Protein AF-A0A350CCN4-F1 (afdb_monomer_lite)

pLDDT: mean 72.0, std 22.41, range [35.5, 96.62]

Radius of gyration: 21.19 Å; chains: 1; bounding box: 50×40×53 Å

Sequence (128 aa):
LLYKEQSPGSGGGLEQRLWVLDSSAGGGPVLDSYNTAAPSAGAAMAKGAVGDKVSRGYREEMEHFCYCLRNGKGWQELRCNGRVAMADAIMALTANLAMKTRKRIEFREEWFDADNDAAPETDAQVTG

Secondary structure (DSSP, 8-state):
-PPBPPBTTB--BS--S------SSS---------SS---HHHHHHTTTS-S----THHHHHHHHHHHHHTT--GGGSSS-HHHHHHHHHHHHHHHHHHHHT-PPPP-GGGG-TT----TTT-HHHH-

Structure (mmCIF, N/CA/C/O backbone):
data_AF-A0A350CCN4-F1
#
_entry.id   AF-A0A350CCN4-F1
#
loop_
_atom_site.group_PDB
_atom_site.id
_atom_site.type_symbol
_atom_site.label_atom_id
_atom_site.label_alt_id
_atom_site.label_comp_id
_atom_site.label_asym_id
_atom_site.label_entity_id
_atom_site.label_seq_id
_atom_site.pdbx_PDB_ins_code
_atom_site.Cartn_x
_atom_site.Cartn_y
_atom_site.Cartn_z
_atom_site.occupancy
_atom_site.B_iso_or_equiv
_atom_site.auth_seq_id
_atom_site.auth_comp_id
_atom_site.auth_asym_id
_atom_site.auth_atom_id
_atom_site.pdbx_PDB_model_num
ATOM 1 N N . LEU A 1 1 ? 3.274 28.285 21.104 1.00 47.38 1 LEU A N 1
ATOM 2 C CA . LEU A 1 1 ? 4.685 27.834 21.095 1.00 47.38 1 LEU A CA 1
ATOM 3 C C . LEU A 1 1 ? 4.864 26.945 22.316 1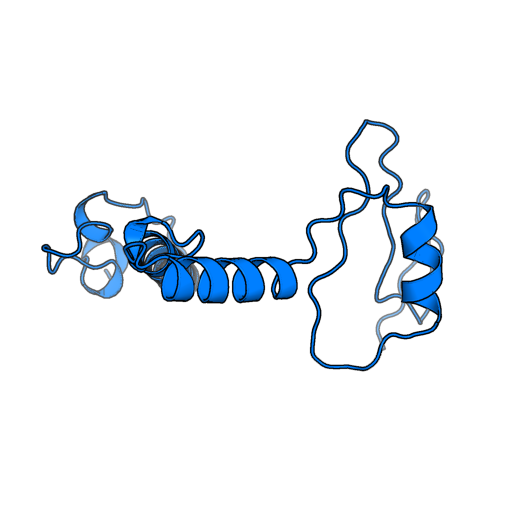.00 47.38 1 LEU A C 1
ATOM 5 O O . LEU A 1 1 ? 4.574 27.413 23.407 1.00 47.38 1 LEU A O 1
ATOM 9 N N . LEU A 1 2 ? 5.175 25.660 22.132 1.00 49.81 2 LEU A N 1
ATOM 10 C CA . LEU A 1 2 ? 5.289 24.700 23.238 1.00 49.81 2 LEU A CA 1
ATOM 11 C C . LEU A 1 2 ? 6.749 24.666 23.708 1.00 49.81 2 LEU A C 1
ATOM 13 O O . LEU A 1 2 ? 7.637 24.389 22.908 1.00 49.81 2 LEU A O 1
ATOM 17 N N . TYR A 1 3 ? 6.983 24.996 24.978 1.00 54.03 3 TYR A N 1
ATOM 18 C CA . TYR A 1 3 ? 8.299 24.958 25.617 1.00 54.03 3 TYR A CA 1
ATOM 19 C C . TYR A 1 3 ? 8.589 23.531 26.083 1.00 54.03 3 TYR A C 1
ATOM 21 O O . TYR A 1 3 ? 7.793 22.963 26.833 1.00 54.03 3 TYR A O 1
ATOM 29 N N . LYS A 1 4 ? 9.703 22.942 25.640 1.00 57.56 4 LYS A N 1
ATOM 30 C CA . LYS A 1 4 ? 10.136 21.634 26.142 1.00 57.56 4 LYS A CA 1
ATOM 31 C C . LYS A 1 4 ? 11.074 21.819 27.332 1.00 57.56 4 LYS A C 1
ATOM 33 O O . LYS A 1 4 ? 12.075 22.524 27.216 1.00 57.56 4 LYS A O 1
ATOM 38 N N . GLU A 1 5 ? 10.784 21.131 28.434 1.00 53.69 5 GLU A N 1
ATOM 39 C CA . GLU A 1 5 ? 11.674 21.069 29.594 1.00 53.69 5 GLU A CA 1
ATOM 40 C C . GLU A 1 5 ? 12.888 20.161 29.354 1.00 53.69 5 GLU A C 1
ATOM 42 O O . GLU A 1 5 ? 12.844 19.187 28.596 1.00 53.69 5 GLU A O 1
ATOM 47 N N . GLN A 1 6 ? 13.998 20.509 30.001 1.00 57.69 6 GLN A N 1
ATOM 48 C CA . GLN A 1 6 ? 15.267 19.804 29.876 1.00 57.69 6 GLN A CA 1
ATOM 49 C C . GLN A 1 6 ? 15.183 18.402 30.494 1.00 57.69 6 GLN A C 1
ATOM 51 O O . GLN A 1 6 ? 14.669 18.213 31.592 1.00 57.69 6 GLN A O 1
ATOM 56 N N . SER A 1 7 ? 15.717 17.411 29.785 1.00 50.66 7 SER A N 1
ATOM 57 C CA . SER A 1 7 ? 15.777 16.009 30.204 1.00 50.66 7 SER A CA 1
ATOM 58 C C . SER A 1 7 ? 17.235 15.533 30.165 1.00 50.66 7 SER A C 1
ATOM 60 O O . SER A 1 7 ? 18.027 16.108 29.414 1.00 50.66 7 SER A O 1
ATOM 62 N N . PRO A 1 8 ? 17.622 14.477 30.908 1.00 49.62 8 PRO A N 1
ATOM 63 C CA . PRO A 1 8 ? 18.998 13.968 30.924 1.00 49.62 8 PRO A CA 1
ATOM 64 C C . PRO A 1 8 ? 19.605 13.652 29.544 1.00 49.62 8 PRO A C 1
ATOM 66 O O . PRO A 1 8 ? 20.822 13.615 29.419 1.00 49.62 8 PRO A O 1
ATOM 69 N N . GLY A 1 9 ? 18.777 13.455 28.509 1.00 54.62 9 GLY A N 1
ATOM 70 C CA . GLY A 1 9 ? 19.210 13.233 27.122 1.00 54.62 9 GLY A CA 1
ATOM 71 C C . GLY A 1 9 ? 18.862 14.349 26.124 1.00 54.62 9 GLY A C 1
ATOM 72 O O . GLY A 1 9 ? 18.981 14.132 24.924 1.00 54.62 9 GLY A O 1
ATOM 73 N N . SER A 1 10 ? 18.367 15.515 26.561 1.00 50.62 10 SER A N 1
ATOM 74 C CA . SER A 1 10 ? 17.943 16.605 25.661 1.00 50.62 10 SER A CA 1
ATOM 75 C C . SER A 1 10 ? 17.915 17.950 26.385 1.00 50.62 10 SER A C 1
ATOM 77 O O . SER A 1 10 ? 17.201 18.098 27.375 1.00 50.62 10 SER A O 1
ATOM 79 N N . GLY A 1 11 ? 18.585 18.969 25.833 1.00 56.28 11 GLY A N 1
ATOM 80 C CA . GLY A 1 11 ? 18.383 20.369 26.235 1.00 56.28 11 GLY A CA 1
ATOM 81 C C . GLY A 1 11 ? 16.923 20.808 26.050 1.00 56.28 11 GLY A C 1
ATOM 82 O O . GLY A 1 11 ? 16.240 20.283 25.167 1.00 56.28 11 GLY A O 1
ATOM 83 N N . GLY A 1 12 ? 16.439 21.714 26.906 1.00 56.75 12 GLY A N 1
ATOM 84 C CA . GLY A 1 12 ? 15.117 22.344 26.781 1.00 56.75 12 GLY A CA 1
ATOM 85 C C . GLY A 1 12 ? 15.169 23.639 25.961 1.00 56.75 12 GLY A C 1
ATOM 86 O O . GLY A 1 12 ? 16.233 24.245 25.832 1.00 56.75 12 GLY A O 1
ATOM 87 N N . GLY A 1 13 ? 14.037 24.075 25.399 1.00 62.88 13 GLY A N 1
ATOM 88 C CA . GLY A 1 13 ? 13.967 25.291 24.579 1.00 62.88 13 GLY A CA 1
ATOM 89 C C . GLY A 1 13 ? 12.680 25.453 23.761 1.00 62.88 13 GLY A C 1
ATOM 90 O O . GLY A 1 13 ? 11.834 24.563 23.713 1.00 62.88 13 GLY A O 1
ATOM 91 N N . LEU A 1 14 ? 12.538 26.625 23.126 1.00 51.94 14 LEU A N 1
ATOM 92 C CA . LEU A 1 14 ? 11.374 27.027 22.313 1.00 51.94 14 LEU A CA 1
ATOM 93 C C . LEU A 1 14 ? 11.453 26.580 20.838 1.00 51.94 14 LEU A C 1
ATOM 95 O O . LEU A 1 14 ? 10.461 26.687 20.123 1.00 51.94 14 LEU A O 1
ATOM 99 N N . GLU A 1 15 ? 12.603 26.067 20.392 1.00 49.59 15 GLU A N 1
ATOM 100 C CA . GLU A 1 15 ? 12.887 25.708 18.995 1.00 49.59 15 GLU A CA 1
ATOM 101 C C . GLU A 1 15 ? 13.364 24.255 18.909 1.00 49.59 15 GLU A C 1
ATOM 103 O O . GLU A 1 15 ? 14.528 23.953 19.177 1.00 49.59 15 GLU A O 1
ATOM 108 N N . GLN A 1 16 ? 12.462 23.322 18.583 1.00 50.41 16 GLN A N 1
ATOM 109 C CA . GLN A 1 16 ? 12.835 21.909 18.495 1.00 50.41 16 GLN A CA 1
ATOM 110 C C . GLN A 1 16 ? 11.879 21.089 17.604 1.00 50.41 16 GLN A C 1
ATOM 112 O O . GLN A 1 16 ? 10.980 20.414 18.096 1.00 50.41 16 GLN A O 1
ATOM 117 N N . ARG A 1 17 ? 12.059 21.130 16.272 1.00 46.03 17 ARG A N 1
ATOM 118 C CA . ARG A 1 17 ? 11.338 20.237 15.332 1.00 46.03 17 ARG A CA 1
ATOM 119 C C . ARG A 1 17 ? 12.146 19.066 14.781 1.00 46.03 17 ARG A C 1
ATOM 121 O O . ARG A 1 17 ? 11.538 18.207 14.163 1.00 46.03 17 ARG A O 1
ATOM 128 N N . LEU A 1 18 ? 13.454 18.976 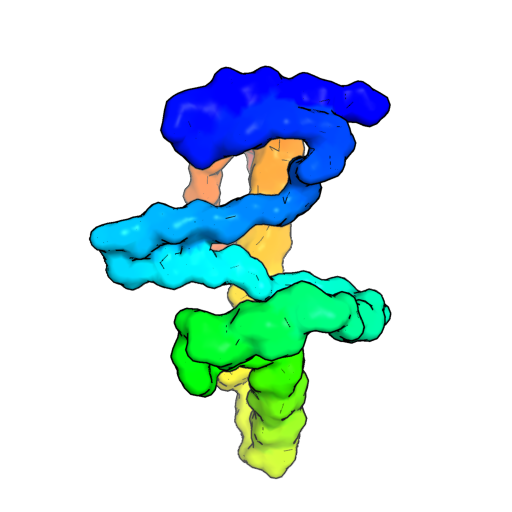15.010 1.00 44.09 18 LEU A N 1
ATOM 129 C CA . LEU A 1 18 ? 14.239 17.843 14.515 1.00 44.09 18 LEU A CA 1
ATOM 130 C C . LEU A 1 18 ? 15.442 17.594 15.430 1.00 44.09 18 LEU A C 1
ATOM 132 O O . LEU A 1 18 ? 16.319 18.447 15.528 1.00 44.09 18 LEU A O 1
ATOM 136 N N . TRP A 1 19 ? 15.481 16.432 16.083 1.00 42.22 19 TRP A N 1
ATOM 137 C CA . TRP A 1 19 ? 16.716 15.885 16.643 1.00 42.22 19 TRP A CA 1
ATOM 138 C C . TRP A 1 19 ? 16.916 14.468 16.139 1.00 42.22 19 TRP A C 1
ATOM 140 O O . TRP A 1 19 ? 16.035 13.618 16.234 1.00 42.22 19 TRP A O 1
ATOM 150 N N . VAL A 1 20 ? 18.109 14.267 15.600 1.00 44.00 20 VAL A N 1
ATOM 151 C CA . VAL A 1 20 ? 18.710 12.985 15.271 1.00 44.00 20 VAL A CA 1
ATOM 152 C C . VAL A 1 20 ? 19.094 12.309 16.590 1.00 44.00 20 VAL A C 1
ATOM 154 O O . VAL A 1 20 ? 19.888 12.855 17.353 1.00 44.00 20 VAL A O 1
ATOM 157 N N . LEU A 1 21 ? 18.501 11.149 16.880 1.00 42.16 21 LEU A N 1
ATOM 158 C CA . LEU A 1 21 ? 18.934 10.304 17.991 1.00 42.16 21 LEU A CA 1
ATOM 159 C C . LEU A 1 21 ? 20.199 9.559 17.557 1.00 42.16 21 LEU A C 1
ATOM 161 O O . LEU A 1 21 ? 20.162 8.784 16.600 1.00 42.16 21 LEU A O 1
ATOM 165 N N . ASP A 1 22 ? 21.309 9.806 18.249 1.00 40.38 22 ASP A N 1
ATOM 166 C CA . ASP A 1 22 ? 22.519 9.001 18.114 1.00 40.38 22 ASP A CA 1
ATOM 167 C C . ASP A 1 22 ? 22.231 7.602 18.673 1.00 40.38 22 ASP A C 1
ATOM 169 O O . ASP A 1 22 ? 22.091 7.408 19.882 1.00 40.38 22 ASP A O 1
ATOM 173 N N . SER A 1 23 ? 22.044 6.631 17.782 1.00 42.16 23 SER A N 1
ATOM 174 C CA . SER A 1 23 ? 21.889 5.234 18.170 1.00 42.16 23 SER A CA 1
ATOM 175 C C . SER A 1 23 ? 23.266 4.591 18.136 1.00 42.16 23 SER A C 1
ATOM 177 O O . SER A 1 23 ? 23.707 4.097 17.099 1.00 42.16 23 SER A O 1
ATOM 179 N N . SER A 1 24 ? 23.929 4.530 19.290 1.00 40.97 24 SER A N 1
ATOM 180 C CA . SER A 1 24 ? 25.204 3.824 19.493 1.00 40.97 24 SER A CA 1
ATOM 181 C C . SER A 1 24 ? 25.105 2.288 19.370 1.00 40.97 24 SER A C 1
ATOM 183 O O . SER A 1 24 ? 25.966 1.554 19.845 1.00 40.97 24 SER A O 1
ATOM 185 N N . ALA A 1 25 ? 24.084 1.782 18.672 1.00 40.38 25 ALA A N 1
ATOM 186 C CA . ALA A 1 25 ? 23.892 0.381 18.321 1.00 40.38 25 ALA A CA 1
ATOM 187 C C . ALA A 1 25 ? 23.307 0.254 16.898 1.00 40.38 25 ALA A C 1
ATOM 189 O O . ALA A 1 25 ? 22.157 -0.128 16.706 1.00 40.38 25 ALA A O 1
ATOM 190 N N . GLY A 1 26 ? 24.106 0.598 15.884 1.00 38.56 26 GLY A N 1
ATOM 191 C CA . GLY A 1 26 ? 23.978 0.043 14.526 1.00 38.56 26 GLY A CA 1
ATOM 192 C C . GLY A 1 26 ? 22.767 0.443 13.671 1.00 38.56 26 GLY A C 1
ATOM 193 O O . GLY A 1 26 ? 22.603 -0.117 12.591 1.00 38.56 26 GLY A O 1
ATOM 194 N N . GLY A 1 27 ? 21.946 1.405 14.091 1.00 42.19 27 GLY A N 1
ATOM 195 C CA . GLY 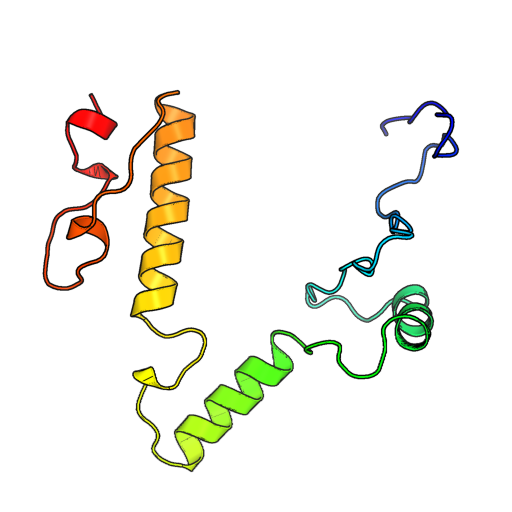A 1 27 ? 20.826 1.933 13.306 1.00 42.19 27 GLY A CA 1
ATOM 196 C C . GLY A 1 27 ? 20.950 3.440 13.155 1.00 42.19 27 GLY A C 1
ATOM 197 O O . GLY A 1 27 ? 20.500 4.180 14.022 1.00 42.19 27 GLY A O 1
ATOM 198 N N . GLY A 1 28 ? 21.607 3.897 12.088 1.00 38.22 28 GLY A N 1
ATOM 199 C CA . GLY A 1 28 ? 21.814 5.323 11.850 1.00 38.22 28 GLY A CA 1
ATOM 200 C C . GLY A 1 28 ? 20.490 6.107 11.802 1.00 38.22 28 GLY A C 1
ATOM 201 O O . GLY A 1 28 ? 19.470 5.571 11.366 1.00 38.22 28 GLY A O 1
ATOM 202 N N . PRO A 1 29 ? 20.488 7.373 12.238 1.00 45.91 29 PRO A N 1
ATOM 203 C CA . PRO A 1 29 ? 19.308 8.229 12.241 1.00 45.91 29 PRO A CA 1
ATOM 204 C C . PRO A 1 29 ? 18.766 8.431 10.819 1.00 45.91 29 PRO A C 1
ATOM 206 O O . PRO A 1 29 ? 19.448 8.961 9.943 1.00 45.91 29 PRO A O 1
ATOM 209 N N . VAL A 1 30 ? 17.525 7.996 10.595 1.00 47.03 30 VAL A N 1
ATOM 210 C CA . VAL A 1 30 ? 16.849 8.036 9.292 1.00 47.03 30 VAL A CA 1
ATOM 211 C C . VAL A 1 30 ? 16.015 9.310 9.187 1.00 47.03 30 VAL A C 1
ATOM 213 O O . VAL A 1 30 ? 15.012 9.450 9.881 1.00 47.03 30 VAL A O 1
ATOM 216 N N . LEU A 1 31 ? 16.410 10.231 8.307 1.00 44.22 31 LEU A N 1
ATOM 217 C CA . LEU A 1 31 ? 15.617 11.399 7.917 1.00 44.22 31 LEU A CA 1
ATOM 218 C C . LEU A 1 31 ? 15.998 11.824 6.493 1.00 44.22 31 LEU A C 1
ATOM 220 O O . LEU A 1 31 ? 16.939 12.589 6.314 1.00 44.22 31 LEU A O 1
ATOM 224 N N . ASP A 1 32 ? 15.254 11.339 5.493 1.00 41.62 32 ASP A N 1
ATOM 225 C CA . ASP A 1 32 ? 15.041 12.079 4.240 1.00 41.62 32 ASP A CA 1
ATOM 226 C C . ASP A 1 32 ? 13.759 11.591 3.529 1.00 41.62 32 ASP A C 1
ATOM 228 O O . ASP A 1 32 ? 13.768 10.659 2.727 1.00 41.62 32 ASP A O 1
ATOM 232 N N . SER A 1 33 ? 12.618 12.197 3.870 1.00 35.50 33 SER A N 1
ATOM 233 C CA . SER A 1 33 ? 11.410 12.163 3.035 1.00 35.50 33 SER A CA 1
ATOM 234 C C . SER A 1 33 ? 11.306 13.536 2.379 1.00 35.50 33 SER A C 1
ATOM 236 O O . SER A 1 33 ? 10.949 14.522 3.024 1.00 35.50 33 SER A O 1
ATOM 238 N N . TYR A 1 34 ? 11.733 13.646 1.121 1.00 40.47 34 TYR A N 1
ATOM 239 C CA . TYR A 1 34 ? 11.823 14.954 0.482 1.00 40.47 34 TYR A CA 1
ATOM 240 C C . TYR A 1 34 ? 10.429 15.470 0.096 1.00 40.47 34 TYR A C 1
ATOM 242 O O . TYR A 1 34 ? 9.814 15.012 -0.865 1.00 40.47 34 TYR A O 1
ATOM 250 N N . ASN A 1 35 ? 9.947 16.439 0.877 1.00 35.72 35 ASN A N 1
ATOM 251 C CA . ASN A 1 35 ? 8.978 17.454 0.472 1.00 35.72 35 ASN A CA 1
ATOM 252 C C . ASN A 1 35 ? 9.692 18.449 -0.467 1.00 35.72 35 ASN A C 1
ATOM 254 O O . ASN A 1 35 ? 10.845 18.788 -0.210 1.00 35.72 35 ASN A O 1
ATOM 258 N N . THR A 1 36 ? 9.022 18.936 -1.515 1.00 41.09 36 THR A N 1
ATOM 259 C CA . THR A 1 36 ? 9.508 19.820 -2.603 1.00 41.09 36 THR A CA 1
ATOM 260 C C . THR A 1 36 ? 9.983 21.222 -2.151 1.00 41.09 36 THR A C 1
ATOM 262 O O . THR A 1 36 ? 9.858 22.202 -2.882 1.00 41.09 36 THR A O 1
ATOM 2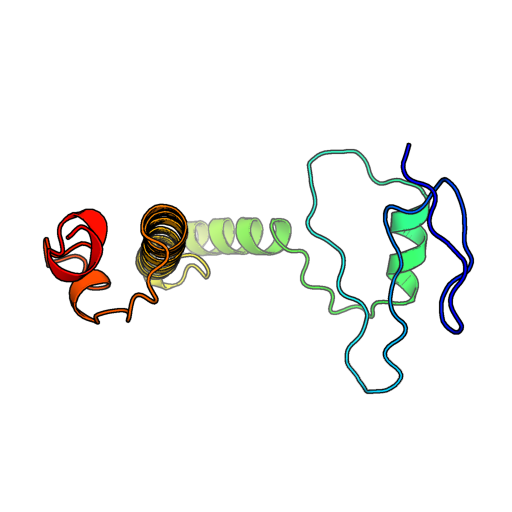65 N N . ALA A 1 37 ? 10.526 21.376 -0.945 1.00 37.69 37 ALA A N 1
ATOM 266 C CA . ALA A 1 37 ? 11.146 22.607 -0.470 1.00 37.69 37 ALA A CA 1
ATOM 267 C C . ALA A 1 37 ? 12.669 22.522 -0.648 1.00 37.69 37 ALA A C 1
ATOM 269 O O . ALA A 1 37 ? 13.299 21.558 -0.213 1.00 37.69 37 ALA A O 1
ATOM 270 N N . ALA A 1 38 ? 13.259 23.529 -1.300 1.00 41.78 38 ALA A N 1
ATOM 271 C CA . ALA A 1 38 ? 14.691 23.609 -1.595 1.00 41.78 38 ALA A CA 1
ATOM 272 C C . ALA A 1 38 ? 15.575 23.204 -0.388 1.00 41.78 38 ALA A C 1
ATOM 274 O O . ALA A 1 38 ? 15.242 23.562 0.746 1.00 41.78 38 ALA A O 1
ATOM 275 N N . PRO A 1 39 ? 16.693 22.478 -0.598 1.00 46.09 39 PRO A N 1
ATOM 276 C CA . PRO A 1 39 ? 17.512 21.975 0.502 1.00 46.09 39 PRO A CA 1
ATOM 277 C C . PRO A 1 39 ? 18.035 23.121 1.372 1.00 46.09 39 PRO A C 1
ATOM 279 O O . PRO A 1 39 ? 18.664 24.053 0.871 1.00 46.09 39 PRO A O 1
ATOM 282 N N . SER A 1 40 ? 17.804 23.051 2.683 1.00 51.75 40 SER A N 1
ATOM 283 C CA . SER A 1 40 ? 18.439 23.964 3.634 1.00 51.75 40 SER A CA 1
ATOM 284 C C . SER A 1 40 ? 19.914 23.587 3.830 1.00 51.75 40 SER A C 1
ATOM 286 O O . SER A 1 40 ? 20.309 22.436 3.635 1.00 51.75 40 SER A O 1
ATOM 288 N N . ALA A 1 41 ? 20.743 24.541 4.263 1.00 46.97 41 ALA A N 1
ATOM 289 C CA . ALA A 1 41 ? 22.174 24.319 4.505 1.00 46.97 41 ALA A CA 1
ATOM 290 C C . ALA A 1 41 ? 22.469 23.171 5.502 1.00 46.97 41 ALA A C 1
ATOM 292 O O . ALA A 1 41 ? 23.532 22.557 5.436 1.00 46.97 41 ALA A O 1
ATOM 293 N N . GLY A 1 42 ? 21.517 22.825 6.379 1.00 50.53 42 GLY A N 1
ATOM 294 C CA . GLY A 1 42 ? 21.626 21.686 7.298 1.00 50.53 42 GLY A CA 1
ATOM 295 C C . GLY A 1 42 ? 21.536 20.315 6.613 1.00 50.53 42 GLY A C 1
ATOM 296 O O . GLY A 1 42 ? 22.203 19.377 7.045 1.00 50.53 42 GLY A O 1
ATOM 297 N N . ALA A 1 43 ? 20.796 20.202 5.504 1.00 47.09 43 ALA A N 1
ATOM 298 C CA . ALA A 1 43 ? 20.684 18.958 4.733 1.00 47.09 43 ALA A CA 1
ATOM 299 C C . ALA A 1 43 ? 21.994 18.603 4.002 1.00 47.09 43 ALA A C 1
ATOM 301 O O . ALA A 1 43 ? 22.296 17.432 3.778 1.00 47.09 43 ALA A O 1
ATOM 302 N N . ALA A 1 44 ? 22.814 19.607 3.671 1.00 46.94 44 ALA A N 1
ATOM 303 C CA . ALA A 1 44 ? 24.113 19.401 3.031 1.00 46.94 44 ALA A CA 1
ATOM 304 C C . ALA A 1 44 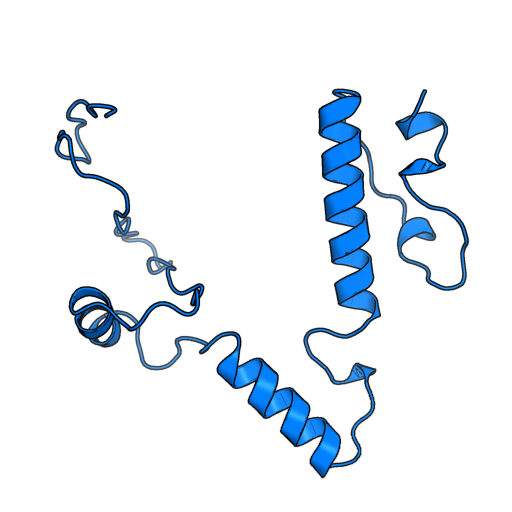? 25.161 18.793 3.984 1.00 46.94 44 ALA A C 1
ATOM 306 O O . ALA A 1 44 ? 26.004 18.018 3.538 1.00 46.94 44 ALA A O 1
ATOM 307 N N . MET A 1 45 ? 25.085 19.092 5.287 1.00 47.28 45 MET A N 1
ATOM 308 C CA . MET A 1 45 ? 26.017 18.569 6.299 1.00 47.28 45 MET A CA 1
ATOM 309 C C . MET A 1 45 ? 25.717 17.112 6.686 1.00 47.28 45 MET A C 1
ATOM 311 O O . MET A 1 45 ? 26.634 16.357 7.003 1.00 47.28 45 MET A O 1
ATOM 315 N N . ALA A 1 46 ? 24.453 16.681 6.602 1.00 49.56 46 ALA A N 1
ATOM 316 C CA . ALA A 1 46 ? 24.050 15.302 6.893 1.00 49.56 46 ALA A CA 1
ATOM 317 C C . ALA A 1 46 ? 24.575 14.286 5.859 1.00 49.56 46 ALA A C 1
ATOM 319 O O . ALA A 1 46 ? 24.789 13.122 6.190 1.00 49.56 46 ALA A O 1
ATOM 320 N N . LYS A 1 47 ? 24.873 14.723 4.626 1.00 46.97 47 LYS A N 1
ATOM 321 C CA . LYS A 1 47 ? 25.435 13.859 3.572 1.00 46.97 47 LYS A CA 1
ATOM 322 C C . LYS A 1 47 ? 26.790 13.237 3.912 1.00 46.97 47 LYS A C 1
ATOM 324 O O . LYS A 1 47 ? 27.124 12.212 3.335 1.00 46.97 47 LYS A O 1
ATOM 329 N N . GLY A 1 48 ? 27.577 13.855 4.794 1.00 45.59 48 GLY A N 1
ATOM 330 C CA . GLY A 1 48 ? 28.887 13.322 5.185 1.00 45.59 48 GLY A CA 1
ATOM 331 C C . GLY A 1 48 ? 28.815 12.203 6.228 1.00 45.59 48 GLY A C 1
ATOM 332 O O . GLY A 1 48 ? 29.747 11.413 6.332 1.00 45.59 48 GLY A O 1
ATOM 333 N N . ALA A 1 49 ? 27.723 12.132 6.997 1.00 51.09 49 ALA A N 1
ATOM 334 C CA . ALA A 1 49 ? 27.560 11.189 8.107 1.00 51.09 49 ALA A CA 1
ATOM 335 C C . ALA A 1 49 ? 26.709 9.964 7.738 1.00 51.09 49 ALA A C 1
ATOM 337 O O . ALA A 1 49 ? 26.861 8.898 8.333 1.00 51.09 49 ALA A O 1
ATOM 338 N N . VAL A 1 50 ? 25.824 10.100 6.749 1.00 48.78 50 VAL A N 1
ATOM 339 C CA . VAL A 1 50 ? 25.019 8.994 6.233 1.00 48.78 50 VAL A CA 1
ATOM 340 C C . VAL A 1 50 ? 25.730 8.469 4.987 1.00 48.78 50 VAL A C 1
ATOM 342 O O . VAL A 1 50 ? 25.710 9.121 3.949 1.00 48.78 50 VAL A O 1
ATOM 345 N N . GLY A 1 51 ? 26.451 7.350 5.123 1.00 48.91 51 GLY A N 1
ATOM 346 C CA . GLY A 1 51 ? 27.315 6.802 4.068 1.00 48.91 51 GLY A CA 1
ATOM 347 C C . GLY A 1 51 ? 26.623 6.649 2.706 1.00 48.91 51 GLY A C 1
ATOM 348 O O . GLY A 1 51 ? 25.399 6.640 2.627 1.00 48.91 51 GLY A O 1
ATOM 349 N N . ASP A 1 52 ? 27.409 6.465 1.639 1.00 52.22 52 ASP A N 1
ATOM 350 C CA . ASP A 1 52 ? 27.016 6.505 0.209 1.00 52.22 52 ASP A CA 1
ATOM 351 C C . ASP A 1 52 ? 25.789 5.666 -0.220 1.00 52.22 52 ASP A C 1
ATOM 353 O O . ASP A 1 52 ? 25.336 5.759 -1.360 1.00 52.22 52 ASP A O 1
ATOM 357 N N . LYS A 1 53 ? 25.235 4.847 0.675 1.00 49.53 53 LYS A N 1
ATOM 358 C CA . LYS A 1 53 ? 24.059 3.995 0.477 1.00 49.53 53 LYS A CA 1
ATOM 359 C C . LYS A 1 53 ? 22.780 4.585 1.082 1.00 49.53 53 LYS A C 1
ATOM 361 O O . LYS A 1 53 ? 21.932 3.842 1.571 1.00 49.53 53 LYS A O 1
ATOM 366 N N . VAL A 1 54 ? 22.616 5.905 1.062 1.00 54.03 54 VAL A N 1
ATOM 367 C CA . VAL A 1 54 ? 21.291 6.501 1.289 1.00 54.03 54 VAL A CA 1
ATOM 368 C C . VAL A 1 54 ? 20.459 6.260 0.039 1.00 54.03 54 VAL A C 1
ATOM 370 O O . VAL A 1 54 ? 20.715 6.886 -0.989 1.00 54.03 54 VAL A O 1
ATOM 373 N N . SER A 1 55 ? 19.491 5.340 0.117 1.00 56.06 55 SER A N 1
ATOM 374 C CA . SER A 1 55 ? 18.476 5.179 -0.931 1.00 56.06 55 SER A CA 1
ATOM 375 C C . SER A 1 55 ? 17.797 6.526 -1.147 1.00 56.06 55 SER A C 1
ATOM 377 O O . SER A 1 55 ? 17.229 7.107 -0.222 1.00 56.06 55 SER A O 1
ATOM 379 N N . ARG A 1 56 ? 17.892 7.060 -2.362 1.00 54.38 56 ARG A N 1
ATOM 380 C CA . ARG A 1 56 ? 17.444 8.412 -2.722 1.00 54.38 56 ARG A CA 1
ATOM 381 C C . ARG A 1 56 ? 15.933 8.515 -2.965 1.00 54.38 56 ARG A C 1
ATOM 383 O O . ARG A 1 56 ? 15.497 9.362 -3.750 1.00 54.38 56 ARG A O 1
ATOM 390 N N . GLY A 1 57 ? 15.147 7.668 -2.295 1.00 72.31 57 GLY A N 1
ATOM 391 C CA . GLY A 1 57 ? 13.681 7.685 -2.288 1.00 72.31 57 GLY A CA 1
ATOM 392 C C . GLY A 1 57 ? 13.080 7.825 -3.688 1.00 72.31 57 GLY A C 1
ATOM 393 O O . GLY A 1 57 ? 13.427 7.070 -4.597 1.00 72.31 57 GLY A O 1
ATOM 394 N N . TYR A 1 58 ? 12.245 8.852 -3.881 1.00 74.94 58 TYR A N 1
ATOM 395 C CA . TYR A 1 58 ? 11.532 9.130 -5.136 1.00 74.94 58 TYR A CA 1
ATOM 396 C C . TYR A 1 58 ? 12.408 9.151 -6.389 1.00 74.94 58 TYR A C 1
ATOM 398 O O . TYR A 1 58 ? 11.944 8.787 -7.467 1.00 74.94 58 TYR A O 1
ATOM 406 N N . ARG A 1 59 ? 13.674 9.571 -6.284 1.00 79.25 59 ARG A N 1
ATOM 407 C CA .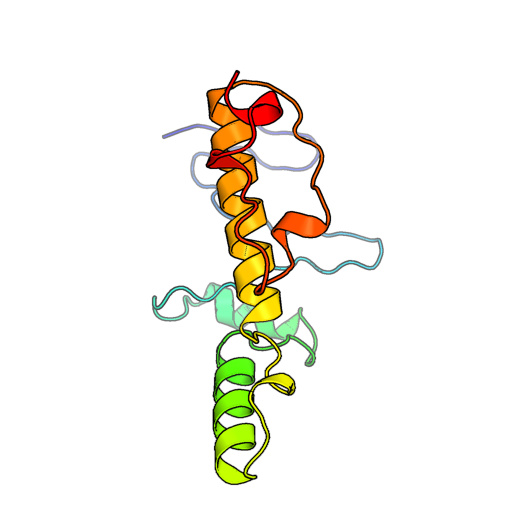 ARG A 1 59 ? 14.552 9.633 -7.455 1.00 79.25 59 ARG A CA 1
ATOM 408 C C . ARG A 1 59 ? 14.853 8.242 -8.004 1.00 79.25 59 ARG A C 1
ATOM 410 O O . ARG A 1 59 ? 14.749 8.028 -9.206 1.00 79.25 59 ARG A O 1
ATOM 417 N N . GLU A 1 60 ? 15.199 7.308 -7.125 1.00 82.81 60 GLU A N 1
ATOM 418 C CA . GLU A 1 60 ? 15.464 5.917 -7.507 1.00 82.81 60 GLU A CA 1
ATOM 419 C C . GLU A 1 60 ? 14.189 5.234 -8.012 1.00 82.81 60 GLU A C 1
ATOM 421 O O . GLU A 1 60 ? 14.243 4.465 -8.968 1.00 82.81 60 GLU A O 1
ATOM 426 N N . GLU A 1 61 ? 13.030 5.554 -7.433 1.00 84.44 61 GLU A N 1
ATOM 427 C CA . GLU A 1 61 ? 11.739 5.029 -7.893 1.00 84.44 61 GLU A CA 1
ATOM 428 C C . GLU A 1 61 ? 11.369 5.528 -9.296 1.00 84.44 61 GLU A C 1
ATOM 430 O O . GLU A 1 61 ? 10.948 4.734 -10.139 1.00 84.44 61 GLU A O 1
ATOM 435 N N . MET A 1 62 ? 11.575 6.818 -9.583 1.00 87.44 62 MET A N 1
ATOM 436 C CA . MET A 1 62 ? 11.347 7.396 -10.914 1.00 87.44 62 MET A CA 1
ATOM 437 C C . MET A 1 62 ? 12.331 6.850 -11.956 1.00 87.44 62 MET A C 1
ATOM 439 O O . MET A 1 62 ? 11.929 6.550 -13.083 1.00 87.44 62 MET A O 1
ATOM 443 N N . GLU A 1 63 ? 13.606 6.690 -11.593 1.00 90.19 63 GLU A N 1
ATOM 444 C CA . GLU A 1 63 ? 14.622 6.060 -12.447 1.00 90.19 63 GLU A CA 1
ATOM 445 C C . GLU A 1 63 ? 14.248 4.602 -12.751 1.00 90.19 63 GLU A C 1
ATOM 447 O O . GLU A 1 63 ? 14.284 4.183 -13.911 1.00 90.19 63 GLU A O 1
ATOM 452 N N . HIS A 1 64 ? 13.809 3.853 -11.736 1.00 89.56 64 HIS A N 1
ATOM 453 C CA . HIS A 1 64 ? 13.346 2.477 -11.879 1.00 89.56 64 HIS A CA 1
ATOM 454 C C . HIS A 1 64 ? 12.100 2.376 -12.772 1.00 89.56 64 HIS A C 1
ATOM 456 O O . HIS A 1 64 ? 12.034 1.521 -13.655 1.00 89.56 64 HIS A O 1
ATOM 462 N N . PHE A 1 65 ? 11.135 3.283 -12.610 1.00 90.06 65 PHE A N 1
ATOM 463 C CA . PHE A 1 65 ? 9.952 3.347 -13.467 1.00 90.06 65 PHE A CA 1
ATOM 464 C C . PHE A 1 65 ? 10.320 3.607 -14.937 1.00 90.06 65 PHE A C 1
ATOM 466 O O . PHE A 1 65 ? 9.905 2.856 -15.824 1.00 90.06 65 PHE A O 1
ATOM 473 N N . CYS A 1 66 ? 11.165 4.609 -15.203 1.00 92.69 66 CYS A N 1
ATOM 474 C CA . CYS A 1 66 ? 11.666 4.897 -16.551 1.00 92.69 66 CYS A CA 1
ATOM 475 C C . CYS A 1 66 ? 12.444 3.713 -17.143 1.00 92.69 66 CYS A C 1
ATOM 477 O O . CYS A 1 66 ? 12.315 3.412 -18.333 1.00 92.69 66 CYS A O 1
ATOM 479 N N . TYR A 1 67 ? 13.244 3.029 -16.322 1.00 93.06 67 TYR A N 1
ATOM 480 C CA . TYR A 1 67 ? 13.966 1.826 -16.721 1.00 93.06 67 TYR A CA 1
ATOM 481 C C . TYR A 1 67 ? 13.004 0.705 -17.131 1.00 93.06 67 TYR A C 1
ATOM 483 O O . TYR A 1 67 ? 13.196 0.106 -18.192 1.00 93.06 67 TYR A O 1
ATOM 491 N N . CYS A 1 68 ? 11.952 0.446 -16.352 1.00 93.50 68 CYS A N 1
ATOM 492 C CA . CYS A 1 68 ? 10.953 -0.563 -16.693 1.00 93.50 68 CYS A CA 1
ATOM 493 C C . CYS A 1 68 ? 10.259 -0.256 -18.025 1.00 93.50 68 CYS A C 1
ATOM 495 O O . CYS A 1 68 ? 10.178 -1.141 -18.876 1.00 93.50 68 CYS A O 1
ATOM 497 N N . LEU A 1 69 ? 9.859 1.001 -18.251 1.00 91.44 69 LEU A N 1
ATOM 498 C CA . LEU A 1 69 ? 9.271 1.436 -19.523 1.00 91.44 69 LEU A CA 1
ATOM 499 C C . LEU A 1 69 ? 10.227 1.229 -20.702 1.00 91.44 69 LEU A C 1
ATOM 501 O O . LEU A 1 69 ? 9.848 0.648 -21.717 1.00 91.44 69 LEU A O 1
ATOM 505 N N . ARG A 1 70 ? 11.485 1.666 -20.562 1.00 96.25 70 ARG A N 1
ATOM 506 C CA . ARG A 1 70 ? 12.497 1.561 -21.623 1.00 96.25 70 ARG A CA 1
ATOM 507 C C . ARG A 1 70 ? 12.787 0.115 -22.026 1.00 96.25 70 ARG A C 1
ATOM 509 O O . ARG A 1 70 ? 13.099 -0.135 -23.186 1.00 96.25 70 ARG A O 1
ATOM 516 N N . ASN A 1 71 ? 12.720 -0.814 -21.078 1.00 96.44 71 ASN A N 1
ATOM 517 C CA . ASN A 1 71 ? 13.056 -2.221 -21.295 1.00 96.44 71 ASN A CA 1
ATOM 518 C C . ASN A 1 71 ? 11.819 -3.115 -21.474 1.00 96.44 71 ASN A C 1
ATOM 520 O O . ASN A 1 71 ? 11.960 -4.335 -21.473 1.00 96.44 71 ASN A O 1
ATOM 524 N N . GLY A 1 72 ? 10.618 -2.536 -21.602 1.00 94.25 72 GLY A N 1
ATOM 525 C CA . GLY A 1 72 ? 9.379 -3.299 -21.774 1.00 94.25 72 GLY A CA 1
ATOM 526 C C . GLY A 1 72 ? 9.069 -4.240 -20.607 1.00 94.25 72 GLY A C 1
ATOM 527 O O . GLY A 1 72 ? 8.472 -5.296 -20.809 1.00 94.25 72 GLY A O 1
ATOM 528 N N . LYS A 1 73 ? 9.506 -3.898 -19.390 1.00 92.75 73 LYS A N 1
ATOM 529 C CA . LYS A 1 73 ? 9.206 -4.687 -18.193 1.00 92.75 73 LYS A CA 1
ATOM 530 C C . LYS A 1 73 ? 7.744 -4.504 -17.791 1.00 92.75 73 LYS A C 1
ATOM 532 O O . LYS A 1 73 ? 7.187 -3.414 -17.905 1.00 92.75 73 LYS A O 1
ATOM 537 N N . GLY A 1 74 ? 7.142 -5.584 -17.300 1.00 90.44 74 GLY A N 1
ATOM 538 C CA . GLY A 1 74 ? 5.777 -5.573 -16.784 1.00 90.44 74 GLY A CA 1
ATOM 539 C C . GLY A 1 74 ? 5.637 -4.738 -15.510 1.00 90.44 74 GLY A C 1
ATOM 540 O O . GLY A 1 74 ? 6.611 -4.439 -14.819 1.00 90.44 74 GLY A O 1
ATOM 541 N N . TRP A 1 75 ? 4.397 -4.393 -15.174 1.00 86.75 75 TRP A N 1
ATOM 542 C CA . TRP A 1 75 ? 4.059 -3.619 -13.977 1.00 86.75 75 TRP A CA 1
ATOM 543 C C . TRP A 1 75 ? 4.437 -4.334 -12.669 1.00 86.75 75 TRP A C 1
ATOM 545 O O . TRP A 1 75 ? 4.640 -3.677 -11.652 1.00 86.75 75 TRP A O 1
ATOM 555 N N . GLN A 1 76 ? 4.557 -5.663 -12.689 1.00 89.94 76 GLN A N 1
ATOM 556 C CA . GLN A 1 76 ? 4.913 -6.493 -11.535 1.00 89.94 76 GLN A CA 1
ATOM 557 C C . GLN A 1 76 ? 6.329 -6.212 -11.025 1.00 89.94 76 GLN A C 1
ATOM 559 O O . GLN A 1 76 ? 6.598 -6.370 -9.839 1.00 89.94 76 GLN A O 1
ATOM 564 N N . GLU A 1 77 ? 7.213 -5.776 -11.922 1.00 90.44 77 GLU A N 1
ATOM 565 C CA . GLU A 1 77 ? 8.612 -5.472 -11.615 1.00 90.44 77 GLU A CA 1
ATOM 566 C C . GLU A 1 77 ? 8.748 -4.155 -10.846 1.00 90.44 77 GLU A C 1
ATOM 568 O O . GLU A 1 77 ? 9.773 -3.903 -10.219 1.00 90.44 77 GLU A O 1
ATOM 573 N N . LEU A 1 78 ? 7.724 -3.293 -10.879 1.00 89.81 78 LEU A N 1
ATOM 574 C CA . LEU A 1 78 ? 7.726 -2.046 -10.127 1.00 89.81 78 LEU A CA 1
ATOM 575 C C . LEU A 1 78 ? 7.761 -2.337 -8.627 1.00 89.81 78 LEU A C 1
ATOM 577 O O . LEU A 1 78 ? 6.932 -3.076 -8.101 1.00 89.81 78 LEU A O 1
ATOM 581 N N . ARG A 1 79 ? 8.694 -1.676 -7.932 1.00 82.81 79 ARG A N 1
ATOM 582 C CA . ARG A 1 79 ? 8.809 -1.728 -6.469 1.00 82.81 79 ARG A CA 1
ATOM 583 C C . ARG A 1 79 ? 7.487 -1.377 -5.778 1.00 82.81 79 ARG A C 1
ATOM 585 O O . ARG A 1 79 ? 7.097 -2.053 -4.835 1.00 82.81 79 ARG A O 1
ATOM 592 N N . CYS A 1 80 ? 6.809 -0.342 -6.270 1.00 80.56 80 CYS A N 1
ATOM 593 C CA . CYS A 1 80 ? 5.458 0.033 -5.864 1.00 80.56 80 CYS A CA 1
ATOM 594 C C . CYS A 1 80 ? 4.482 -0.348 -6.984 1.00 80.56 80 CYS A C 1
ATOM 596 O O . CYS A 1 80 ? 4.132 0.467 -7.837 1.00 80.56 80 CYS A O 1
ATOM 598 N N . ASN A 1 81 ? 4.124 -1.629 -7.046 1.00 90.12 81 ASN A N 1
ATOM 599 C CA . ASN A 1 81 ? 3.120 -2.120 -7.985 1.00 90.12 81 ASN A CA 1
ATOM 600 C C . ASN A 1 81 ? 1.705 -2.018 -7.392 1.00 90.12 81 ASN A C 1
ATOM 602 O O . ASN A 1 81 ? 1.533 -1.771 -6.198 1.00 90.12 81 ASN A O 1
ATOM 606 N N . GLY A 1 82 ? 0.684 -2.238 -8.226 1.00 90.44 82 GLY A N 1
ATOM 607 C CA . GLY A 1 82 ? -0.716 -2.100 -7.814 1.00 90.44 82 GLY A CA 1
ATOM 608 C C . GLY A 1 82 ? -1.099 -2.966 -6.611 1.00 90.44 82 GLY A C 1
ATOM 609 O O . GLY A 1 82 ? -1.866 -2.517 -5.768 1.00 90.44 82 GLY A O 1
ATOM 610 N N . ARG A 1 83 ? -0.511 -4.161 -6.470 1.00 91.62 83 ARG A N 1
ATOM 611 C CA . ARG A 1 83 ? -0.792 -5.059 -5.341 1.00 91.62 83 ARG A CA 1
ATOM 612 C C . ARG A 1 83 ? -0.251 -4.506 -4.023 1.00 91.62 83 ARG A C 1
ATOM 614 O O . ARG A 1 83 ? -0.951 -4.541 -3.017 1.00 91.62 83 ARG A O 1
ATOM 621 N N . VAL A 1 84 ? 0.974 -3.980 -4.036 1.00 91.19 84 VAL A N 1
ATOM 622 C CA . VAL A 1 84 ? 1.580 -3.340 -2.855 1.00 91.19 84 VAL A CA 1
ATOM 623 C C . VAL A 1 84 ? 0.814 -2.066 -2.494 1.00 91.19 84 VAL A C 1
ATOM 625 O O . VAL A 1 84 ? 0.444 -1.881 -1.340 1.00 91.19 84 VAL A O 1
ATOM 628 N N . ALA A 1 85 ? 0.491 -1.233 -3.486 1.00 91.44 85 ALA A N 1
ATOM 629 C CA . ALA A 1 85 ? -0.266 -0.001 -3.269 1.00 91.44 85 ALA A CA 1
ATOM 630 C C . ALA A 1 85 ? -1.679 -0.259 -2.712 1.00 91.44 85 ALA A C 1
ATOM 632 O O . ALA A 1 85 ? -2.147 0.473 -1.842 1.00 91.44 85 ALA A O 1
ATOM 633 N N . MET A 1 86 ? -2.354 -1.312 -3.181 1.00 94.00 86 MET A N 1
ATOM 634 C CA . MET A 1 86 ? -3.658 -1.726 -2.661 1.00 94.00 86 MET A CA 1
ATOM 635 C C . MET A 1 86 ? -3.563 -2.168 -1.197 1.00 94.00 86 MET A C 1
ATOM 637 O O . MET A 1 86 ? -4.375 -1.740 -0.380 1.00 94.00 86 MET A O 1
ATOM 641 N N . ALA A 1 87 ? -2.545 -2.960 -0.843 1.00 94.06 87 ALA A N 1
ATOM 642 C CA . ALA A 1 87 ? -2.317 -3.373 0.539 1.00 94.06 87 ALA A CA 1
ATOM 643 C C . ALA A 1 87 ? -2.118 -2.170 1.478 1.00 94.06 87 ALA A C 1
ATOM 645 O O . ALA A 1 87 ? -2.726 -2.119 2.549 1.00 94.06 87 ALA A O 1
ATOM 646 N N . ASP A 1 88 ? -1.345 -1.168 1.052 1.00 95.12 88 ASP A N 1
ATOM 647 C CA . ASP A 1 88 ? -1.160 0.079 1.803 1.00 95.12 88 ASP A CA 1
ATOM 648 C C . ASP A 1 88 ? -2.474 0.859 1.968 1.00 95.12 88 ASP A C 1
ATOM 650 O O . ASP A 1 88 ? -2.768 1.365 3.057 1.00 95.12 88 ASP A O 1
ATOM 654 N N . ALA A 1 89 ? -3.304 0.916 0.921 1.00 95.31 89 ALA A N 1
ATOM 655 C CA . ALA A 1 89 ? -4.616 1.558 0.982 1.00 95.31 89 ALA A CA 1
ATOM 656 C C . ALA A 1 89 ? -5.560 0.852 1.972 1.00 95.31 89 ALA A C 1
ATOM 658 O O . ALA A 1 89 ? -6.201 1.520 2.788 1.00 95.31 89 ALA A O 1
ATOM 659 N N . ILE A 1 90 ? -5.594 -0.484 1.960 1.00 95.62 90 ILE A N 1
ATOM 660 C CA . ILE A 1 90 ? -6.379 -1.298 2.902 1.00 95.62 90 ILE A CA 1
ATOM 661 C C . ILE A 1 90 ? -5.900 -1.065 4.335 1.00 95.62 90 ILE A C 1
ATOM 663 O O . ILE A 1 90 ? -6.721 -0.863 5.233 1.00 95.62 90 ILE A O 1
ATOM 667 N N . MET A 1 91 ? -4.584 -1.033 4.570 1.00 95.75 91 MET A N 1
ATOM 668 C CA . MET A 1 91 ? -4.024 -0.734 5.891 1.00 95.75 91 MET A CA 1
ATOM 669 C C . MET A 1 91 ? -4.427 0.660 6.382 1.00 95.75 91 MET A C 1
ATOM 671 O O . MET A 1 91 ? -4.882 0.799 7.520 1.00 95.75 91 MET A O 1
ATOM 675 N N . ALA A 1 92 ? -4.317 1.684 5.532 1.00 96.62 92 ALA A N 1
ATOM 676 C CA . ALA A 1 92 ? -4.704 3.050 5.879 1.00 96.62 92 ALA A CA 1
ATOM 677 C C . ALA A 1 92 ? -6.208 3.166 6.182 1.00 96.62 92 ALA A C 1
ATOM 679 O O . ALA A 1 92 ? -6.606 3.789 7.172 1.00 96.62 92 ALA A O 1
ATOM 680 N N . LEU A 1 93 ? -7.050 2.530 5.366 1.00 95.94 93 LEU A N 1
ATOM 681 C CA . LEU A 1 93 ? -8.496 2.494 5.565 1.00 95.94 93 LEU A CA 1
ATOM 682 C C . LEU A 1 93 ? -8.867 1.780 6.870 1.00 95.94 93 LEU A C 1
ATOM 684 O O . LEU A 1 93 ? -9.644 2.305 7.669 1.00 95.94 93 LEU A O 1
ATOM 688 N N . THR A 1 94 ? -8.250 0.630 7.127 1.00 96.12 94 THR A N 1
ATOM 689 C CA . THR A 1 94 ? -8.466 -0.160 8.345 1.00 96.12 94 THR A CA 1
ATOM 690 C C . THR A 1 94 ? -8.036 0.610 9.590 1.00 96.12 94 THR A C 1
ATOM 692 O O . THR A 1 94 ? -8.752 0.615 10.589 1.00 96.12 94 THR A O 1
ATOM 695 N N . ALA A 1 95 ? -6.917 1.337 9.533 1.00 95.81 95 ALA A N 1
ATOM 696 C CA . ALA A 1 95 ? -6.483 2.206 10.624 1.00 95.81 95 ALA A CA 1
ATOM 697 C C . ALA A 1 95 ? -7.506 3.320 10.908 1.00 95.81 95 ALA A C 1
ATOM 699 O O . ALA A 1 95 ? -7.841 3.573 12.067 1.00 95.81 95 ALA A O 1
ATOM 700 N N . ASN A 1 96 ? -8.063 3.942 9.865 1.00 95.81 96 ASN A N 1
ATOM 701 C CA . ASN A 1 96 ? -9.121 4.944 10.014 1.00 95.81 96 ASN A CA 1
ATOM 702 C C . ASN A 1 96 ? -10.386 4.358 10.662 1.00 95.81 96 ASN A C 1
ATOM 704 O O . ASN A 1 96 ? -10.966 4.975 11.562 1.00 95.81 96 ASN A O 1
ATOM 708 N N . LEU A 1 97 ? -10.791 3.151 10.260 1.00 95.38 97 LEU A N 1
ATOM 709 C CA . LEU A 1 97 ? -11.924 2.436 10.855 1.00 95.38 97 LEU A CA 1
ATOM 710 C C . LEU A 1 97 ? -11.656 2.054 12.316 1.00 95.38 97 LEU A C 1
ATOM 712 O O . LEU A 1 97 ? -12.523 2.267 13.165 1.00 95.38 97 LEU A O 1
ATOM 716 N N . ALA A 1 98 ? -10.453 1.575 12.637 1.00 94.75 98 ALA A N 1
ATOM 717 C CA . ALA A 1 98 ? -10.042 1.251 14.002 1.00 94.75 98 ALA A CA 1
ATOM 718 C C . ALA A 1 98 ? -10.077 2.489 14.908 1.00 94.75 98 ALA A C 1
ATOM 720 O O . ALA A 1 98 ? -10.590 2.427 16.024 1.00 94.75 98 ALA A O 1
ATOM 721 N N . MET A 1 99 ? -9.602 3.642 14.422 1.00 94.75 99 MET A N 1
ATOM 722 C CA . MET A 1 99 ? -9.673 4.907 15.164 1.00 94.75 99 MET A CA 1
ATOM 723 C C . MET A 1 99 ? -11.120 5.346 15.415 1.00 94.75 99 MET A C 1
ATOM 725 O O . MET A 1 99 ? -11.446 5.806 16.513 1.00 94.75 99 MET A O 1
ATOM 729 N N . LYS A 1 100 ? -12.001 5.180 14.421 1.00 94.25 100 LYS A N 1
ATOM 730 C CA . LYS A 1 100 ? -13.419 5.551 14.522 1.00 94.25 100 LYS A CA 1
ATOM 731 C C . LYS A 1 100 ? -14.190 4.654 15.493 1.00 94.25 100 LYS A C 1
ATOM 733 O O . LYS A 1 100 ? -14.988 5.153 16.282 1.00 94.25 100 LYS A O 1
ATOM 738 N N . THR A 1 101 ? -13.960 3.347 15.433 1.00 92.69 101 THR A N 1
ATOM 739 C CA . THR A 1 101 ? -14.697 2.336 16.214 1.00 92.69 101 THR A CA 1
ATOM 740 C C . THR A 1 101 ? -14.050 2.040 17.564 1.00 92.69 101 THR A C 1
ATOM 742 O O . THR A 1 101 ? -14.704 1.495 18.450 1.00 92.69 101 THR A O 1
ATOM 745 N N . ARG A 1 102 ? -12.781 2.436 17.741 1.00 93.06 102 ARG A N 1
ATOM 746 C CA . ARG A 1 102 ? -11.932 2.143 18.907 1.00 93.06 102 ARG A CA 1
ATOM 747 C C . ARG A 1 102 ? -11.790 0.645 19.177 1.00 93.06 102 ARG A C 1
ATOM 749 O O . ARG A 1 102 ? -11.661 0.226 20.326 1.00 93.06 102 ARG A O 1
ATOM 756 N N . LYS A 1 103 ? -11.815 -0.159 18.115 1.00 91.81 103 LYS A N 1
ATOM 757 C CA . LYS A 1 103 ? -11.646 -1.612 18.169 1.00 91.81 103 LYS A CA 1
ATOM 758 C C . LYS A 1 103 ? -10.330 -2.001 17.511 1.00 91.81 103 LYS A C 1
ATOM 760 O O . LYS A 1 103 ? -9.879 -1.364 16.560 1.00 91.81 103 LYS A O 1
ATOM 765 N N . ARG A 1 104 ? -9.716 -3.073 18.014 1.00 93.19 104 ARG A N 1
ATOM 766 C CA . ARG A 1 104 ? -8.643 -3.757 17.292 1.00 93.19 104 ARG A CA 1
ATOM 767 C C . ARG A 1 104 ? -9.281 -4.520 16.136 1.00 93.19 104 ARG A C 1
ATOM 769 O O . ARG A 1 104 ? -10.158 -5.342 16.376 1.00 93.19 104 ARG A O 1
ATOM 776 N N . ILE A 1 105 ? -8.826 -4.248 14.920 1.00 94.75 105 ILE A N 1
ATOM 777 C CA . ILE A 1 105 ? -9.267 -4.946 13.713 1.00 94.75 105 ILE A CA 1
ATOM 778 C C . ILE A 1 105 ? -8.162 -5.920 13.312 1.00 94.75 105 ILE A C 1
ATOM 780 O O . ILE A 1 105 ? -6.999 -5.528 13.212 1.00 94.75 105 ILE A O 1
ATOM 784 N N . GLU A 1 106 ? -8.517 -7.188 13.128 1.00 94.88 106 GLU A N 1
ATOM 785 C CA . GLU A 1 106 ? -7.622 -8.174 12.526 1.00 94.88 106 GLU A CA 1
ATOM 786 C C . GLU A 1 106 ? -7.772 -8.126 11.011 1.00 94.88 106 GLU A C 1
ATOM 788 O O . GLU A 1 106 ? -8.888 -8.102 10.493 1.00 94.88 106 GLU A O 1
ATOM 793 N N . PHE A 1 107 ? -6.641 -8.076 10.312 1.00 95.06 107 PHE A N 1
ATOM 794 C CA . PHE A 1 107 ? -6.628 -8.119 8.859 1.00 95.06 107 PHE A CA 1
ATOM 795 C C . PHE A 1 107 ? -7.060 -9.489 8.364 1.00 95.06 107 PHE A C 1
ATOM 797 O O . PHE A 1 107 ? -6.654 -10.510 8.923 1.00 95.06 107 PHE A O 1
ATOM 804 N N . ARG A 1 108 ? -7.839 -9.491 7.287 1.00 93.69 108 ARG A N 1
ATOM 805 C CA . ARG A 1 108 ? -8.259 -10.709 6.607 1.00 93.69 108 ARG A CA 1
ATOM 806 C C . ARG A 1 108 ? -7.603 -10.811 5.241 1.00 93.69 108 ARG A C 1
ATOM 808 O O . ARG A 1 108 ? -7.416 -9.794 4.576 1.00 93.69 108 ARG A O 1
ATOM 815 N N . GLU A 1 109 ? -7.226 -12.023 4.848 1.00 94.19 109 GLU A N 1
ATOM 816 C CA . GLU A 1 109 ? -6.477 -12.261 3.609 1.00 94.19 109 GLU A CA 1
ATOM 817 C C . GLU A 1 109 ? -7.302 -11.896 2.375 1.00 94.19 109 GLU A C 1
ATOM 819 O O . GLU A 1 109 ? -6.761 -11.330 1.426 1.00 94.19 109 GLU A O 1
ATOM 824 N N . GLU A 1 110 ? -8.614 -12.138 2.423 1.00 95.25 110 GLU A N 1
ATOM 825 C CA . GLU A 1 110 ? -9.539 -11.842 1.332 1.00 95.25 110 GLU A CA 1
ATOM 826 C C . GLU A 1 110 ? -9.593 -10.359 0.956 1.00 95.25 110 GLU A C 1
ATOM 828 O O . GLU A 1 110 ? -9.867 -10.051 -0.197 1.00 95.25 110 GLU A O 1
ATOM 833 N N . TRP A 1 111 ? -9.274 -9.441 1.877 1.00 94.94 111 TRP A N 1
ATOM 834 C CA . TRP A 1 111 ? -9.235 -8.008 1.568 1.00 94.94 111 TRP A CA 1
ATOM 835 C C . TRP A 1 111 ? -8.098 -7.653 0.610 1.00 94.94 111 TRP A C 1
ATOM 837 O O . TRP A 1 111 ? -8.156 -6.629 -0.059 1.00 94.94 111 TRP A O 1
ATOM 847 N N . PHE A 1 112 ? -7.046 -8.474 0.557 1.00 94.62 112 PHE A N 1
ATOM 848 C CA . PHE A 1 112 ? -5.864 -8.243 -0.275 1.00 94.62 112 PHE A CA 1
ATOM 849 C C . PHE A 1 112 ? -5.925 -8.980 -1.620 1.00 94.62 112 PHE A C 1
ATOM 851 O O . PHE A 1 112 ? -4.941 -8.956 -2.372 1.00 94.62 112 PHE A O 1
ATOM 858 N N . ASP A 1 113 ? -7.048 -9.636 -1.917 1.00 94.06 113 ASP A N 1
ATOM 859 C CA . ASP A 1 113 ? -7.321 -10.264 -3.204 1.00 94.06 113 ASP A CA 1
ATOM 860 C C . ASP A 1 113 ? -8.097 -9.296 -4.104 1.00 94.06 113 ASP A C 1
ATOM 862 O O . ASP A 1 113 ? -9.185 -8.848 -3.764 1.00 94.06 113 ASP A O 1
ATOM 866 N N . ALA A 1 114 ? -7.526 -8.964 -5.262 1.00 90.81 114 ALA A N 1
ATOM 867 C CA . ALA A 1 114 ? -8.120 -8.000 -6.186 1.00 90.81 114 ALA A CA 1
ATOM 868 C C . ALA A 1 114 ? -9.352 -8.553 -6.921 1.00 90.81 114 ALA A C 1
ATOM 870 O O . ALA A 1 114 ? -10.134 -7.769 -7.455 1.00 90.81 114 ALA A O 1
ATOM 871 N N . ASP A 1 115 ? -9.513 -9.880 -6.954 1.00 94.75 115 ASP A N 1
ATOM 872 C CA . ASP A 1 115 ? -10.665 -10.549 -7.565 1.00 94.75 115 ASP A CA 1
ATOM 873 C C . ASP A 1 115 ? -11.813 -10.765 -6.555 1.00 94.75 115 ASP A C 1
ATOM 875 O O . ASP A 1 115 ? -12.826 -11.391 -6.883 1.00 94.75 115 ASP A O 1
ATOM 879 N N . ASN A 1 116 ? -11.669 -10.257 -5.325 1.00 94.19 116 ASN A N 1
ATOM 880 C CA . ASN A 1 116 ? -12.647 -10.380 -4.252 1.00 94.19 116 ASN A CA 1
ATOM 881 C C . ASN A 1 116 ? -13.196 -9.005 -3.840 1.00 94.19 116 ASN A C 1
ATOM 883 O O . ASN A 1 116 ? -12.444 -8.079 -3.561 1.00 94.19 116 ASN A O 1
ATOM 887 N N . ASP A 1 117 ? -14.522 -8.888 -3.743 1.00 93.88 117 ASP A N 1
ATOM 888 C CA . ASP A 1 117 ? -15.200 -7.649 -3.337 1.00 93.88 117 ASP A CA 1
ATOM 889 C C . ASP A 1 117 ? -15.147 -7.393 -1.813 1.00 93.88 117 ASP A C 1
ATOM 891 O O . ASP A 1 117 ? -15.649 -6.375 -1.330 1.00 93.88 117 ASP A O 1
ATOM 895 N N . ALA A 1 118 ? -14.588 -8.319 -1.023 1.00 94.19 118 ALA A N 1
ATOM 896 C CA . ALA A 1 118 ? -14.486 -8.181 0.425 1.00 94.19 118 ALA A CA 1
ATOM 897 C C . ALA A 1 118 ? -13.571 -7.011 0.821 1.00 94.19 118 ALA A C 1
ATOM 899 O O . ALA A 1 118 ? -12.391 -6.985 0.484 1.00 94.19 118 ALA A O 1
ATOM 900 N N . ALA A 1 119 ? -14.092 -6.080 1.622 1.00 94.44 119 ALA A N 1
ATOM 901 C CA . ALA A 1 119 ? -13.355 -4.894 2.053 1.00 94.44 119 ALA A CA 1
ATOM 902 C C . ALA A 1 119 ? -13.636 -4.553 3.532 1.00 94.44 119 ALA A C 1
ATOM 904 O O . ALA A 1 119 ? -14.757 -4.784 4.010 1.00 94.44 119 ALA A O 1
ATOM 905 N N . PRO A 1 120 ? -12.664 -3.985 4.274 1.00 94.81 120 PRO A N 1
ATOM 906 C CA . PRO A 1 120 ? -12.779 -3.753 5.719 1.00 94.81 120 PRO A CA 1
ATOM 907 C C . PRO A 1 120 ? -13.950 -2.838 6.114 1.00 94.81 120 PRO A C 1
ATOM 909 O O . PRO A 1 120 ? -14.507 -2.977 7.199 1.00 94.81 120 PRO A O 1
ATOM 912 N N . GLU A 1 121 ? -14.362 -1.914 5.252 1.00 92.75 121 GLU A N 1
ATOM 913 C CA . GLU A 1 121 ? -15.487 -0.999 5.464 1.00 92.75 121 GLU A CA 1
ATOM 914 C C . GLU A 1 121 ? -16.865 -1.646 5.279 1.00 92.75 121 GLU A C 1
ATOM 916 O O . GLU A 1 121 ? -17.868 -1.076 5.708 1.00 92.75 121 GLU A O 1
ATOM 921 N N . THR A 1 122 ? -16.919 -2.816 4.642 1.00 92.56 122 THR A N 1
ATOM 922 C CA . THR A 1 122 ? -18.150 -3.604 4.457 1.00 92.56 122 THR A CA 1
ATOM 923 C C . THR A 1 122 ? -18.266 -4.752 5.457 1.00 92.56 122 THR A C 1
ATOM 925 O O . THR A 1 122 ? -19.307 -5.405 5.545 1.00 92.56 122 THR A O 1
ATOM 928 N N . ASP A 1 123 ? -17.213 -4.992 6.239 1.00 91.44 123 ASP A N 1
ATOM 929 C CA . ASP A 1 123 ? -17.171 -6.077 7.204 1.00 91.44 123 ASP A CA 1
ATOM 930 C C . ASP A 1 123 ? -17.983 -5.740 8.460 1.00 91.44 123 ASP A C 1
ATOM 932 O O . ASP A 1 123 ? -17.673 -4.814 9.217 1.00 91.44 123 ASP A O 1
ATOM 936 N N . ALA A 1 124 ? -19.009 -6.548 8.724 1.00 86.75 124 ALA A N 1
ATOM 937 C CA . ALA A 1 124 ? -19.891 -6.374 9.871 1.00 86.75 124 ALA A CA 1
ATOM 938 C C . ALA A 1 124 ? -19.155 -6.435 11.223 1.00 86.75 124 ALA A C 1
ATOM 940 O O . ALA A 1 124 ? -19.599 -5.798 12.177 1.00 86.75 124 ALA A O 1
ATOM 941 N N . GLN A 1 125 ? -18.036 -7.164 11.321 1.00 83.81 125 GLN A N 1
ATOM 942 C CA . GLN A 1 125 ? -17.229 -7.221 12.547 1.00 83.81 125 GLN A CA 1
ATOM 943 C C . GLN A 1 125 ? -16.395 -5.951 12.766 1.00 83.81 125 GLN A C 1
ATOM 945 O O . GLN A 1 125 ? -15.942 -5.702 13.885 1.00 83.81 125 GLN A O 1
ATOM 950 N N . VAL A 1 126 ? -16.187 -5.160 11.711 1.00 86.12 126 VAL A N 1
ATOM 951 C CA . VAL A 1 126 ? -15.459 -3.890 11.758 1.00 86.12 126 VAL A CA 1
ATOM 952 C C . VAL A 1 126 ? -16.410 -2.729 12.030 1.00 86.12 126 VAL A C 1
ATOM 954 O O . VAL A 1 126 ? -16.106 -1.886 12.873 1.00 86.12 126 VAL A O 1
ATOM 957 N N . THR A 1 127 ? -17.546 -2.661 11.331 1.00 80.50 127 THR A N 1
ATOM 958 C CA . THR A 1 127 ? -18.457 -1.505 11.404 1.00 80.50 127 THR A CA 1
ATOM 959 C C . THR A 1 127 ? -19.575 -1.620 12.439 1.00 80.50 127 THR A C 1
ATOM 961 O O . THR A 1 127 ? -20.133 -0.586 12.814 1.00 80.50 127 THR A O 1
ATOM 964 N N . GLY A 1 128 ? -19.930 -2.836 12.870 1.00 66.31 128 GLY A N 1
ATOM 965 C CA . GLY A 1 128 ? -20.833 -3.072 14.011 1.00 66.31 128 GLY A CA 1
ATOM 966 C C . GLY A 1 128 ? -20.096 -2.921 15.330 1.00 66.31 128 GLY A C 1
ATOM 967 O O . GLY A 1 128 ? -20.692 -2.502 16.347 1.00 66.31 128 GLY A O 1
#

Foldseek 3Di:
DDWDPDDPQDHTDDDDDDDFDPDPPDDGGDDDPDDPDPDDPVNVVVDVVPPPPPPPPPVVQVVQVVVCVVVVHDQVSRPDHPLNVQVVVLVVVLVVLCVVVVDDDDDDPQCSDPVHPDGLVPDPVSND